Protein AF-A0A959AE15-F1 (afdb_monomer_lite)

Structure (mmCIF, N/CA/C/O backbone):
data_AF-A0A959AE15-F1
#
_entry.id   AF-A0A959AE15-F1
#
loop_
_atom_site.group_PDB
_atom_site.id
_atom_site.type_symbol
_atom_site.label_atom_id
_atom_site.label_alt_id
_atom_site.label_comp_id
_atom_site.label_asym_id
_atom_s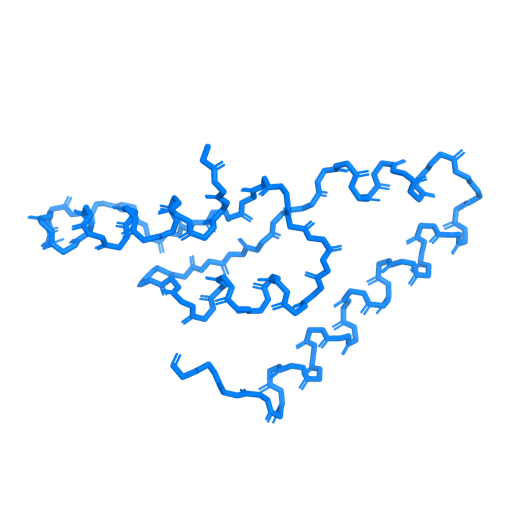ite.label_entity_id
_atom_site.label_seq_id
_atom_site.pdbx_PDB_ins_code
_atom_site.Cartn_x
_atom_site.Cartn_y
_atom_site.Cartn_z
_atom_site.occupancy
_atom_site.B_iso_or_equiv
_atom_site.auth_seq_id
_atom_site.auth_comp_id
_atom_site.auth_asym_id
_atom_site.auth_atom_id
_atom_site.pdbx_PDB_model_num
ATOM 1 N N . HIS A 1 1 ? 13.937 5.389 5.021 1.00 82.88 1 HIS A N 1
ATOM 2 C CA . HIS A 1 1 ? 13.298 5.164 3.709 1.00 82.88 1 HIS A CA 1
ATOM 3 C C . HIS A 1 1 ? 11.794 5.161 3.881 1.00 82.88 1 HIS A C 1
ATOM 5 O O . HIS A 1 1 ? 11.307 4.676 4.898 1.00 82.88 1 HIS A O 1
ATOM 11 N N . SER A 1 2 ? 11.079 5.728 2.921 1.00 95.12 2 SER A N 1
ATOM 12 C CA . SER A 1 2 ? 9.623 5.672 2.811 1.00 95.12 2 SER A CA 1
ATOM 13 C C . SER A 1 2 ? 9.172 4.383 2.117 1.00 95.12 2 SER A C 1
ATOM 15 O O . SER A 1 2 ? 9.932 3.775 1.358 1.00 95.12 2 SER A O 1
ATOM 17 N N . ALA A 1 3 ? 7.909 3.992 2.316 1.00 96.56 3 ALA A N 1
ATOM 18 C CA . ALA A 1 3 ? 7.311 2.874 1.585 1.00 96.56 3 ALA A CA 1
ATOM 19 C C . ALA A 1 3 ? 7.406 3.053 0.057 1.00 96.56 3 ALA A C 1
ATOM 21 O O . ALA A 1 3 ? 7.617 2.082 -0.669 1.00 96.56 3 ALA A O 1
ATOM 22 N N . ALA A 1 4 ? 7.307 4.291 -0.438 1.00 96.56 4 ALA A N 1
ATOM 23 C CA . ALA A 1 4 ? 7.415 4.596 -1.862 1.00 96.56 4 ALA A CA 1
ATOM 24 C C . ALA A 1 4 ? 8.830 4.358 -2.416 1.00 96.56 4 ALA A C 1
ATOM 26 O O . ALA A 1 4 ? 8.963 3.788 -3.500 1.00 96.56 4 ALA A O 1
ATOM 27 N N . GLU A 1 5 ? 9.872 4.757 -1.678 1.00 97.69 5 GLU A N 1
ATOM 28 C CA . GLU A 1 5 ? 11.270 4.482 -2.045 1.00 97.69 5 GLU A CA 1
ATOM 29 C C . GLU A 1 5 ? 11.554 2.979 -2.029 1.00 97.69 5 GLU A C 1
ATOM 31 O O . GLU A 1 5 ? 12.072 2.440 -3.004 1.00 97.69 5 GLU A O 1
ATOM 36 N N . MET A 1 6 ? 11.132 2.281 -0.970 1.00 97.69 6 MET A N 1
ATOM 37 C CA . MET A 1 6 ? 11.320 0.833 -0.858 1.00 97.69 6 MET A CA 1
ATOM 38 C C . MET A 1 6 ? 10.590 0.055 -1.955 1.00 97.69 6 MET A C 1
ATOM 40 O O . MET A 1 6 ? 11.117 -0.936 -2.451 1.00 97.69 6 MET A O 1
ATOM 44 N N . THR A 1 7 ? 9.405 0.512 -2.370 1.00 97.69 7 THR A N 1
ATOM 45 C CA . THR A 1 7 ? 8.677 -0.083 -3.504 1.00 97.69 7 THR A CA 1
ATOM 46 C C . THR A 1 7 ? 9.457 0.100 -4.806 1.00 97.69 7 THR A C 1
ATOM 48 O O . THR A 1 7 ? 9.545 -0.828 -5.603 1.00 97.69 7 THR A O 1
ATOM 51 N N . GLY A 1 8 ? 10.082 1.265 -5.008 1.00 97.81 8 GLY A N 1
ATOM 52 C CA . GLY A 1 8 ? 10.966 1.493 -6.153 1.00 97.81 8 GLY A CA 1
ATOM 53 C C . GLY A 1 8 ? 12.172 0.550 -6.160 1.00 97.81 8 GLY A C 1
ATOM 54 O O . GLY A 1 8 ? 12.483 -0.040 -7.191 1.00 97.81 8 GLY A O 1
ATOM 55 N N . TRP A 1 9 ? 12.811 0.351 -5.008 1.00 98.00 9 TRP A N 1
ATOM 56 C CA . TRP A 1 9 ? 13.936 -0.580 -4.881 1.00 98.00 9 TRP A CA 1
ATOM 57 C C . TRP A 1 9 ? 13.536 -2.036 -5.082 1.00 98.00 9 TRP A C 1
ATOM 59 O O . TRP A 1 9 ? 14.266 -2.779 -5.729 1.00 98.00 9 TRP A O 1
ATOM 69 N N . LEU A 1 10 ? 12.369 -2.436 -4.573 1.00 97.69 10 LEU A N 1
ATOM 70 C CA . LEU A 1 10 ? 11.799 -3.753 -4.834 1.00 97.69 10 LEU A CA 1
ATOM 71 C C . LEU A 1 10 ? 11.616 -3.971 -6.339 1.00 97.69 10 LEU A C 1
ATOM 73 O O . LEU A 1 10 ? 12.065 -4.987 -6.860 1.00 97.69 10 LEU A O 1
ATOM 77 N N . ASN A 1 11 ? 11.004 -3.014 -7.039 1.00 97.75 11 ASN A N 1
ATOM 78 C CA . ASN A 1 11 ? 10.793 -3.109 -8.483 1.00 97.75 11 ASN A CA 1
ATOM 79 C C . ASN A 1 11 ? 12.125 -3.201 -9.249 1.00 97.75 11 ASN A C 1
ATOM 81 O O . ASN A 1 11 ? 12.252 -4.032 -10.144 1.00 97.75 11 ASN A O 1
ATOM 85 N N . ALA A 1 12 ? 13.133 -2.408 -8.865 1.00 98.25 12 ALA A N 1
ATOM 86 C CA . ALA A 1 12 ? 14.470 -2.480 -9.459 1.00 98.25 12 ALA A CA 1
ATOM 87 C C . ALA A 1 12 ? 15.126 -3.854 -9.230 1.00 98.25 12 ALA A C 1
ATOM 89 O O . ALA A 1 12 ? 15.579 -4.488 -10.177 1.00 98.25 12 ALA A O 1
ATOM 90 N N . ALA A 1 13 ? 15.081 -4.373 -8.000 1.00 97.50 13 ALA A N 1
ATOM 91 C CA . ALA A 1 13 ? 15.629 -5.689 -7.679 1.00 97.50 13 ALA A CA 1
ATOM 92 C C . ALA A 1 13 ? 14.928 -6.823 -8.447 1.00 97.50 13 ALA A C 1
ATOM 94 O O . ALA A 1 13 ? 15.568 -7.796 -8.845 1.00 97.50 13 ALA A O 1
ATOM 95 N N . LEU A 1 14 ? 13.616 -6.713 -8.672 1.00 97.69 14 LEU A N 1
ATOM 96 C CA . LEU A 1 14 ? 12.862 -7.673 -9.482 1.00 97.69 14 LEU A CA 1
ATOM 97 C C . LEU A 1 14 ? 13.269 -7.627 -10.952 1.00 97.69 14 LEU A C 1
ATOM 99 O O . LEU A 1 14 ? 13.389 -8.686 -11.568 1.00 97.69 14 LEU A O 1
ATOM 103 N N . ALA A 1 15 ? 13.504 -6.432 -11.497 1.00 97.31 15 ALA A N 1
ATOM 104 C CA . ALA A 1 15 ? 14.013 -6.272 -12.853 1.00 97.31 15 ALA A CA 1
ATOM 105 C C . ALA A 1 15 ? 15.402 -6.917 -13.004 1.00 97.31 15 ALA A C 1
ATOM 107 O O . ALA A 1 15 ? 15.623 -7.662 -13.958 1.00 97.31 15 ALA A O 1
ATOM 108 N N . ASP A 1 16 ? 16.289 -6.719 -12.025 1.00 97.88 16 ASP A N 1
ATOM 109 C CA . ASP A 1 16 ? 17.643 -7.288 -12.026 1.00 97.88 16 ASP A CA 1
ATOM 110 C C . ASP A 1 16 ? 17.644 -8.822 -11.884 1.00 97.88 16 ASP A C 1
ATOM 112 O O . ASP A 1 16 ? 18.410 -9.528 -12.545 1.00 97.88 16 ASP A O 1
ATOM 116 N N . LEU A 1 17 ? 16.781 -9.369 -11.020 1.00 97.12 17 LEU A N 1
ATOM 117 C CA . LEU A 1 17 ? 16.660 -10.816 -10.797 1.00 97.12 17 LEU A CA 1
ATOM 118 C C . LEU A 1 17 ? 15.945 -11.534 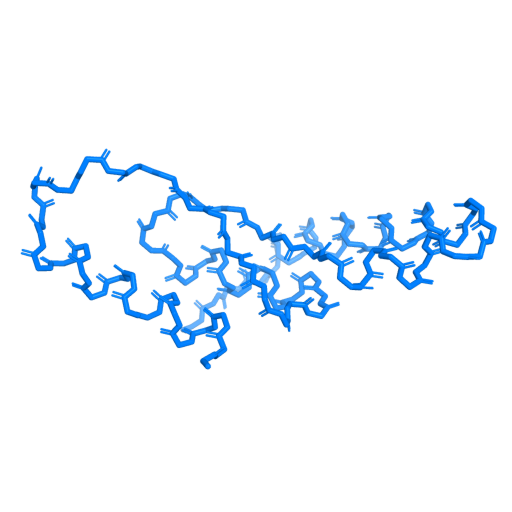-11.947 1.00 97.12 17 LEU A C 1
ATOM 120 O O . LEU A 1 17 ? 16.229 -12.710 -12.215 1.00 97.12 17 LEU A O 1
ATOM 124 N N . GLY A 1 18 ? 14.987 -10.863 -12.590 1.00 95.06 18 GLY A N 1
ATOM 125 C CA . GLY A 1 18 ? 14.160 -11.414 -13.655 1.00 95.06 18 GLY A CA 1
ATOM 126 C C . GLY A 1 18 ? 13.548 -12.772 -13.265 1.00 95.06 18 GLY A C 1
ATOM 127 O O . GLY A 1 18 ? 12.931 -12.894 -12.202 1.00 95.06 18 GLY A O 1
ATOM 128 N N . PRO A 1 19 ? 13.747 -13.839 -14.065 1.00 94.88 19 PRO A N 1
ATOM 129 C CA . PRO A 1 19 ? 13.195 -15.167 -13.776 1.00 94.88 19 PRO A CA 1
ATOM 130 C C . PRO A 1 19 ? 13.665 -15.793 -12.455 1.00 94.88 19 PRO A C 1
ATOM 132 O O . PRO A 1 19 ? 13.014 -16.708 -11.950 1.00 94.88 19 PRO A O 1
ATOM 135 N N . LYS A 1 20 ? 14.782 -15.324 -11.880 1.00 97.25 20 LYS A N 1
ATOM 136 C CA . LYS A 1 20 ? 15.307 -15.840 -10.606 1.00 97.25 20 LYS A CA 1
ATOM 137 C C . LYS A 1 20 ? 14.508 -15.344 -9.398 1.00 97.25 20 LYS A C 1
ATOM 139 O O . LYS A 1 20 ? 14.661 -15.896 -8.310 1.00 97.25 20 LYS A O 1
ATOM 144 N N . ALA A 1 21 ? 13.652 -14.332 -9.563 1.00 96.56 21 ALA A N 1
ATOM 145 C CA . ALA A 1 21 ? 12.810 -13.822 -8.489 1.00 96.56 21 ALA A CA 1
ATOM 146 C C . ALA A 1 21 ? 11.763 -14.867 -8.055 1.00 96.56 21 ALA A C 1
ATOM 148 O O . ALA A 1 21 ? 10.766 -15.133 -8.741 1.00 96.56 21 ALA A O 1
ATOM 149 N N . GLN A 1 22 ? 11.977 -15.458 -6.879 1.00 95.88 22 GLN A N 1
ATOM 150 C CA . GLN A 1 22 ? 11.076 -16.468 -6.318 1.00 95.88 22 GLN A CA 1
ATOM 151 C C . GLN A 1 22 ? 9.865 -15.856 -5.607 1.00 95.88 22 GLN A C 1
ATOM 153 O O . GLN A 1 22 ? 8.793 -16.461 -5.604 1.00 95.88 22 GLN A O 1
ATOM 158 N N . VAL A 1 23 ? 10.002 -14.653 -5.042 1.00 95.25 23 VAL A N 1
ATOM 159 C CA . VAL A 1 23 ? 8.910 -13.987 -4.325 1.00 95.25 23 VAL A CA 1
ATOM 160 C C . VAL A 1 23 ? 7.832 -13.523 -5.309 1.00 95.25 23 VAL A C 1
ATOM 162 O O . VAL A 1 23 ? 8.142 -12.994 -6.375 1.00 95.25 23 VAL A O 1
ATOM 165 N N . LYS A 1 24 ? 6.560 -13.753 -4.968 1.00 94.81 24 LYS A N 1
ATOM 166 C CA . LYS A 1 24 ? 5.408 -13.450 -5.844 1.00 94.81 24 LYS A CA 1
ATOM 167 C C . LYS A 1 24 ? 4.446 -12.415 -5.268 1.00 94.81 24 LYS A C 1
ATOM 169 O O . LYS A 1 24 ? 3.578 -11.927 -5.988 1.00 94.81 24 LYS A O 1
ATOM 174 N N . HIS A 1 25 ? 4.601 -12.094 -3.986 1.00 97.62 25 HIS A N 1
ATOM 175 C CA . HIS A 1 25 ? 3.734 -11.172 -3.270 1.00 97.62 25 HIS A CA 1
ATOM 176 C C . HIS A 1 25 ? 4.549 -10.251 -2.370 1.00 97.62 25 HIS A C 1
ATOM 178 O O . HIS A 1 25 ? 5.617 -10.640 -1.895 1.00 97.62 25 HIS A O 1
ATOM 184 N N . ALA A 1 26 ? 4.017 -9.061 -2.111 1.00 97.56 26 ALA A N 1
ATOM 185 C CA . ALA A 1 26 ? 4.613 -8.094 -1.201 1.00 97.56 26 ALA A CA 1
ATOM 186 C C . ALA A 1 26 ? 3.578 -7.534 -0.217 1.00 97.56 26 ALA A C 1
ATOM 188 O O . ALA A 1 26 ? 2.417 -7.310 -0.562 1.00 97.56 26 ALA A O 1
ATOM 189 N N . ILE A 1 27 ? 4.022 -7.270 1.010 1.00 97.88 27 ILE A N 1
ATOM 190 C CA . ILE A 1 27 ? 3.294 -6.437 1.968 1.00 97.88 27 ILE A CA 1
ATOM 191 C C . ILE A 1 27 ? 4.041 -5.110 2.031 1.00 97.88 27 ILE A C 1
ATOM 193 O O . ILE A 1 27 ? 5.174 -5.056 2.509 1.00 97.88 27 ILE A O 1
ATOM 197 N N . ILE A 1 28 ? 3.421 -4.044 1.537 1.00 98.00 28 ILE A N 1
ATOM 198 C CA . ILE A 1 28 ? 4.011 -2.707 1.534 1.00 98.00 28 ILE A CA 1
ATOM 199 C C . ILE A 1 28 ? 3.533 -1.980 2.785 1.00 98.00 28 ILE A C 1
ATOM 201 O O . ILE A 1 28 ? 2.343 -1.752 2.982 1.00 98.00 28 ILE A O 1
ATOM 205 N N . SER A 1 29 ? 4.457 -1.631 3.669 1.00 96.19 29 SER A N 1
ATOM 206 C CA . SER A 1 29 ? 4.134 -1.003 4.949 1.00 96.19 29 SER A CA 1
ATOM 207 C C . SER A 1 29 ? 5.152 0.080 5.299 1.00 96.19 29 SER A C 1
ATOM 209 O O . SER A 1 29 ? 6.153 0.245 4.605 1.00 96.19 29 SER A O 1
ATOM 211 N N . GLY A 1 30 ? 4.887 0.813 6.383 1.00 94.94 30 GLY A N 1
ATOM 212 C CA . GLY A 1 30 ? 5.774 1.857 6.895 1.00 94.94 30 GLY A CA 1
ATOM 213 C C . GLY A 1 30 ? 5.356 3.250 6.430 1.00 94.94 30 GLY A C 1
ATOM 214 O O . GLY A 1 30 ? 5.605 3.649 5.298 1.00 94.94 30 GLY A O 1
ATOM 215 N N . GLY A 1 31 ? 4.711 4.005 7.324 1.00 94.69 31 GLY A N 1
ATOM 216 C CA . GLY A 1 31 ? 4.281 5.378 7.041 1.00 94.69 31 GLY A CA 1
ATOM 217 C C . GLY A 1 31 ? 3.112 5.513 6.055 1.00 94.69 31 GLY A C 1
ATOM 218 O O . GLY A 1 31 ? 2.879 6.612 5.571 1.00 94.69 31 GLY A O 1
ATOM 219 N N . VAL A 1 32 ? 2.376 4.433 5.760 1.00 96.62 32 VAL A N 1
ATOM 220 C CA . VAL A 1 32 ? 1.149 4.479 4.942 1.00 96.62 32 VAL A CA 1
ATOM 221 C C . VAL A 1 32 ? 0.028 5.126 5.757 1.00 96.62 32 VAL A C 1
ATOM 223 O O . VAL A 1 32 ? -0.350 4.595 6.807 1.00 96.62 32 VAL A O 1
ATOM 226 N N . ARG A 1 33 ? -0.490 6.277 5.315 1.00 94.75 33 ARG A N 1
ATOM 227 C CA . ARG A 1 33 ? -1.424 7.095 6.115 1.00 94.75 33 ARG A CA 1
ATOM 228 C C . ARG A 1 33 ? -2.884 6.754 5.854 1.00 94.75 33 ARG A C 1
ATOM 230 O O . ARG A 1 33 ? -3.680 6.705 6.792 1.00 94.75 33 ARG A O 1
ATOM 237 N N . ASP A 1 34 ? -3.222 6.472 4.603 1.00 96.19 34 ASP A N 1
ATOM 238 C CA . ASP A 1 34 ? -4.591 6.217 4.173 1.00 96.19 34 ASP A CA 1
ATOM 239 C C . ASP A 1 34 ? -4.668 5.278 2.958 1.00 96.19 34 ASP A C 1
ATOM 241 O O . ASP A 1 34 ? -3.666 4.737 2.475 1.00 96.19 34 ASP A O 1
ATOM 245 N N . PHE A 1 3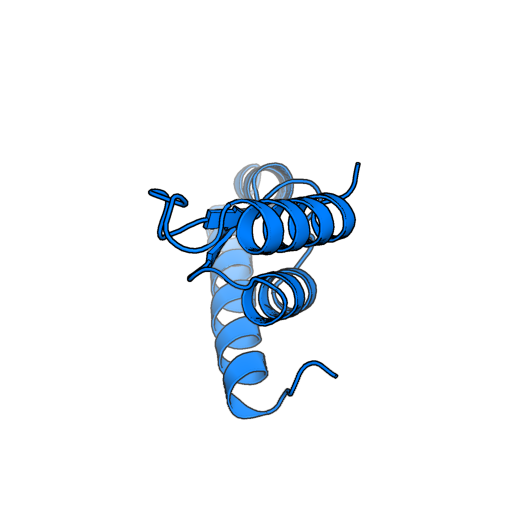5 ? -5.892 5.081 2.471 1.00 97.38 35 PHE A N 1
ATOM 246 C CA . PHE A 1 35 ? -6.193 4.217 1.341 1.00 97.38 35 PHE A CA 1
ATOM 247 C C . PHE A 1 35 ? -5.669 4.762 0.008 1.00 97.38 35 PHE A C 1
ATOM 249 O O . PHE A 1 35 ? -5.500 3.971 -0.916 1.00 97.38 35 PHE A O 1
ATOM 256 N N . LEU A 1 36 ? -5.405 6.068 -0.129 1.00 97.69 36 LEU A N 1
ATOM 257 C CA . LEU A 1 36 ? -4.835 6.641 -1.353 1.00 97.69 36 LEU A CA 1
ATOM 258 C C . LEU A 1 36 ? -3.344 6.335 -1.432 1.00 97.69 36 LEU A C 1
ATOM 260 O O . LEU A 1 36 ? -2.880 5.869 -2.475 1.00 97.69 36 LEU A O 1
ATOM 264 N N . ASP A 1 37 ? -2.619 6.520 -0.325 1.00 97.19 37 ASP A N 1
ATOM 265 C CA . ASP A 1 37 ? -1.232 6.061 -0.203 1.00 97.19 37 ASP A CA 1
ATOM 266 C C . ASP A 1 37 ? -1.167 4.547 -0.479 1.00 97.19 37 ASP A C 1
ATOM 268 O O . ASP A 1 37 ? -0.364 4.081 -1.291 1.00 97.19 37 ASP A O 1
ATOM 272 N N . GLY A 1 38 ? -2.057 3.775 0.156 1.00 97.50 38 GLY A N 1
ATOM 273 C CA . GLY A 1 38 ? -2.153 2.328 -0.021 1.00 97.50 38 GLY A CA 1
ATOM 274 C C . GLY A 1 38 ? -2.434 1.912 -1.468 1.00 97.50 38 GLY A C 1
ATOM 275 O O . GLY A 1 38 ? -1.743 1.046 -2.010 1.00 97.50 38 GLY A O 1
ATOM 276 N N . TYR A 1 39 ? -3.400 2.561 -2.121 1.00 98.31 39 TYR A N 1
ATOM 277 C CA . TYR A 1 39 ? -3.727 2.338 -3.528 1.00 98.31 39 TYR A CA 1
ATOM 278 C C . TYR A 1 39 ? -2.536 2.647 -4.434 1.00 98.31 39 TYR A C 1
ATOM 280 O O . TYR A 1 39 ? -2.156 1.810 -5.254 1.00 98.31 39 TYR A O 1
ATOM 288 N N . TYR A 1 40 ? -1.909 3.813 -4.260 1.00 98.12 40 TYR A N 1
ATOM 289 C CA . TYR A 1 40 ? -0.742 4.215 -5.041 1.00 98.12 40 TYR A CA 1
ATOM 290 C C . TYR A 1 40 ? 0.378 3.173 -4.952 1.00 98.12 40 TYR A C 1
ATOM 292 O O . TYR A 1 40 ? 0.910 2.750 -5.978 1.00 98.12 40 TYR A O 1
ATOM 300 N N . LEU A 1 41 ? 0.696 2.714 -3.740 1.00 98.12 41 LEU A N 1
ATOM 301 C CA . LEU A 1 41 ? 1.759 1.740 -3.501 1.00 98.12 41 LEU A CA 1
ATOM 302 C C . LEU A 1 41 ? 1.449 0.370 -4.111 1.00 98.12 41 LEU A C 1
ATOM 304 O O . LEU A 1 41 ? 2.318 -0.201 -4.769 1.00 98.12 41 LEU A O 1
ATOM 308 N N . ILE A 1 42 ? 0.217 -0.132 -3.957 1.00 98.00 42 ILE A N 1
ATOM 309 C CA . ILE A 1 42 ? -0.192 -1.397 -4.587 1.00 98.00 42 ILE A CA 1
ATOM 310 C C . ILE A 1 42 ? -0.074 -1.291 -6.108 1.00 98.00 42 ILE A C 1
ATOM 312 O O . ILE A 1 42 ? 0.487 -2.178 -6.743 1.00 98.00 42 ILE A O 1
ATOM 316 N N . ARG A 1 43 ? -0.588 -0.208 -6.701 1.00 97.75 43 ARG A N 1
ATOM 317 C CA . ARG A 1 43 ? -0.593 -0.030 -8.159 1.00 97.75 43 ARG A CA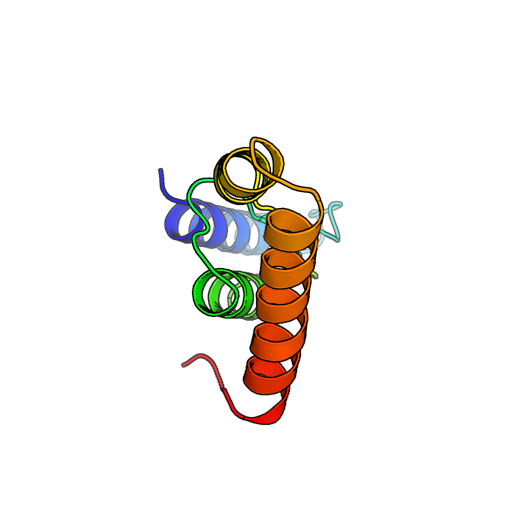 1
ATOM 318 C C . ARG A 1 43 ? 0.788 0.236 -8.748 1.00 97.75 43 ARG A C 1
ATOM 320 O O . ARG A 1 43 ? 0.968 -0.015 -9.934 1.00 97.75 43 ARG A O 1
ATOM 327 N N . LYS A 1 44 ? 1.724 0.749 -7.949 1.00 97.12 44 LYS A N 1
ATOM 328 C CA . LYS A 1 44 ? 3.119 0.972 -8.342 1.00 97.12 44 LYS A CA 1
ATOM 329 C C . LYS A 1 44 ? 3.973 -0.296 -8.257 1.00 97.12 44 LYS A C 1
ATOM 331 O O . LYS A 1 44 ? 5.039 -0.339 -8.861 1.00 97.12 44 LYS A O 1
ATOM 336 N N . SER A 1 45 ? 3.569 -1.297 -7.479 1.00 97.50 45 SER A N 1
ATOM 337 C CA . SER A 1 45 ? 4.361 -2.515 -7.311 1.00 97.50 45 SER A CA 1
ATOM 338 C C . SER A 1 45 ? 4.303 -3.402 -8.555 1.00 97.50 45 SER A C 1
ATOM 340 O O . SER A 1 45 ? 3.226 -3.651 -9.090 1.00 97.50 45 SER A O 1
ATOM 342 N N . GLU A 1 46 ? 5.456 -3.932 -8.968 1.00 96.81 46 GLU A N 1
ATOM 343 C CA . GLU A 1 46 ? 5.539 -4.969 -10.012 1.00 96.81 46 GLU A CA 1
ATOM 344 C C . GLU A 1 46 ? 5.052 -6.343 -9.510 1.00 96.81 46 GLU A C 1
ATOM 346 O O . GLU A 1 46 ? 4.768 -7.249 -10.294 1.00 96.81 46 GLU A O 1
ATOM 351 N N . LEU A 1 47 ? 4.937 -6.522 -8.188 1.00 96.50 47 LEU A N 1
ATOM 352 C CA . LEU A 1 47 ? 4.353 -7.714 -7.578 1.00 96.50 47 LEU A CA 1
ATOM 353 C C . LEU A 1 47 ? 2.913 -7.471 -7.164 1.00 96.50 47 LEU A C 1
ATOM 355 O O . LEU A 1 47 ? 2.489 -6.362 -6.848 1.00 96.50 47 LEU A O 1
ATOM 359 N N . ARG A 1 48 ? 2.172 -8.571 -7.038 1.00 96.94 48 ARG A N 1
ATOM 360 C CA . ARG A 1 48 ? 0.886 -8.552 -6.345 1.00 96.94 48 ARG A CA 1
ATOM 361 C C . ARG A 1 48 ? 1.120 -8.116 -4.901 1.00 96.94 48 ARG A C 1
ATOM 363 O O . ARG A 1 48 ? 1.780 -8.822 -4.139 1.00 96.94 48 ARG A O 1
ATOM 370 N N . ALA A 1 49 ? 0.574 -6.968 -4.526 1.00 97.81 49 ALA A N 1
ATOM 371 C CA . ALA A 1 49 ? 0.834 -6.371 -3.228 1.00 97.81 49 ALA A CA 1
ATOM 372 C C . ALA A 1 49 ? -0.443 -6.069 -2.445 1.00 97.81 49 ALA A C 1
ATOM 374 O O . ALA A 1 49 ? -1.514 -5.844 -3.010 1.00 97.81 49 ALA A O 1
ATOM 375 N N . VAL A 1 50 ? -0.289 -6.027 -1.126 1.00 97.69 50 VAL A N 1
ATOM 376 C CA . VAL A 1 50 ? -1.237 -5.424 -0.182 1.00 97.69 50 VAL A CA 1
ATOM 377 C C . VAL A 1 50 ? -0.509 -4.344 0.612 1.00 97.69 50 VAL A C 1
ATOM 379 O O . VAL A 1 50 ? 0.714 -4.416 0.752 1.00 97.69 50 VAL A O 1
ATOM 382 N N . TYR A 1 51 ? -1.230 -3.353 1.144 1.00 97.06 51 TYR A N 1
ATOM 383 C CA . TYR A 1 51 ? -0.638 -2.370 2.052 1.00 97.06 51 TYR A CA 1
ATOM 384 C C . TYR A 1 51 ? -0.979 -2.675 3.513 1.00 97.06 51 TYR A C 1
ATOM 386 O O . TYR A 1 51 ? -2.042 -3.215 3.816 1.00 97.06 51 TYR A O 1
ATOM 394 N N . GLY A 1 52 ? -0.064 -2.334 4.418 1.00 96.12 52 GLY A N 1
ATOM 395 C CA . GLY A 1 52 ? -0.223 -2.519 5.857 1.00 96.12 52 GLY A CA 1
ATOM 396 C C . GLY A 1 52 ? -0.085 -1.209 6.627 1.00 96.12 52 GLY A C 1
ATOM 397 O O . GLY A 1 52 ? 0.815 -0.409 6.357 1.00 96.12 52 GLY A O 1
ATOM 398 N N . GLN A 1 53 ? -0.944 -1.018 7.630 1.00 96.44 53 GLN A N 1
ATOM 399 C CA . GLN A 1 53 ? -0.923 0.134 8.531 1.00 96.44 53 GLN A CA 1
ATOM 400 C C . GLN A 1 53 ? -0.876 -0.336 9.987 1.00 96.44 53 GLN A C 1
ATOM 402 O O . GLN A 1 53 ? -1.833 -0.919 10.483 1.00 96.44 53 GLN A O 1
ATOM 407 N N . ALA A 1 54 ? 0.232 -0.062 10.680 1.00 94.81 54 ALA A N 1
ATOM 408 C CA . ALA A 1 54 ? 0.383 -0.404 12.095 1.00 94.81 54 ALA A CA 1
ATOM 409 C C . ALA A 1 54 ? -0.060 0.752 13.003 1.00 94.81 54 ALA A C 1
ATOM 411 O O . ALA A 1 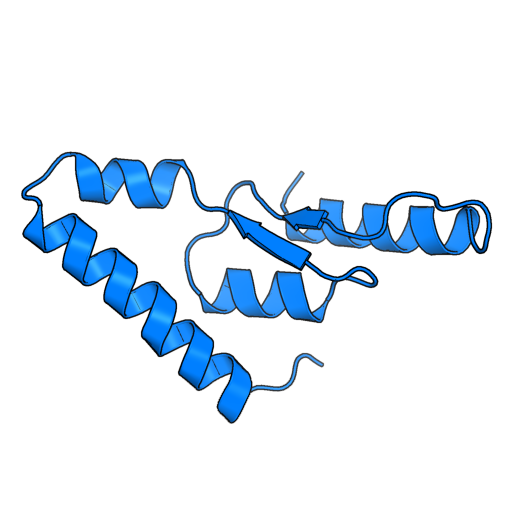54 ? -1.117 0.691 13.627 1.00 94.81 54 ALA A O 1
ATOM 412 N N . SER A 1 55 ? 0.717 1.839 13.043 1.00 93.69 55 SER A N 1
ATOM 413 C CA . SER A 1 55 ? 0.454 2.985 13.925 1.00 93.69 55 SER A CA 1
ATOM 414 C C . SER A 1 55 ? -0.903 3.647 13.671 1.00 93.69 55 SER A C 1
ATOM 416 O O . SER A 1 55 ? -1.558 4.036 14.632 1.00 93.69 55 SER A O 1
ATOM 418 N N . GLY A 1 56 ? -1.351 3.714 12.410 1.00 92.06 56 GLY A N 1
ATOM 419 C CA . GLY A 1 56 ? -2.675 4.237 12.054 1.00 92.06 56 GLY A CA 1
ATOM 420 C C . GLY A 1 56 ? -3.808 3.445 12.711 1.00 92.06 56 GLY A C 1
ATOM 421 O O . GLY A 1 56 ? -4.641 4.018 13.406 1.00 92.06 56 GLY A O 1
ATOM 422 N N . PHE A 1 57 ? -3.789 2.113 12.596 1.00 94.81 57 PHE A N 1
ATOM 423 C CA . PHE A 1 57 ? -4.775 1.256 13.261 1.00 94.81 57 PHE A CA 1
ATOM 424 C C . PHE A 1 57 ? -4.671 1.354 14.783 1.00 94.81 57 PHE A C 1
ATOM 426 O O . PHE A 1 57 ? -5.690 1.496 15.456 1.00 94.81 57 PHE A O 1
ATOM 433 N N . LEU A 1 58 ? -3.450 1.330 15.330 1.00 95.75 58 LEU A N 1
ATOM 434 C CA . LEU A 1 58 ? -3.235 1.421 16.773 1.00 95.75 58 LEU A CA 1
ATOM 435 C C . LEU A 1 58 ? -3.791 2.729 17.353 1.00 95.75 58 LEU A C 1
ATOM 437 O O . LEU A 1 58 ? -4.380 2.707 18.428 1.00 95.75 58 LEU A O 1
ATOM 441 N N . GLN A 1 59 ? -3.652 3.857 16.654 1.00 94.62 59 GLN A N 1
ATOM 442 C CA . GLN A 1 59 ? -4.193 5.141 17.102 1.00 94.62 59 GLN A CA 1
ATOM 443 C C . GLN A 1 59 ? -5.715 5.089 17.289 1.00 94.62 59 GLN A C 1
ATOM 445 O O . GLN A 1 59 ? -6.214 5.553 18.312 1.00 94.62 59 GLN A O 1
ATOM 450 N N . HIS A 1 60 ? -6.442 4.494 16.340 1.00 94.44 60 HIS A N 1
ATOM 451 C CA . HIS A 1 60 ? -7.901 4.374 16.413 1.00 94.44 60 HIS A CA 1
ATOM 452 C C . HIS A 1 60 ? -8.366 3.254 17.354 1.00 94.44 60 HIS A C 1
ATOM 454 O O . HIS A 1 60 ? -9.419 3.377 17.971 1.00 94.44 60 HIS A O 1
ATOM 460 N N . ALA A 1 61 ? -7.563 2.200 17.521 1.00 95.62 61 ALA A N 1
ATOM 461 C CA . ALA A 1 61 ? -7.838 1.094 18.438 1.00 95.62 61 ALA A CA 1
ATOM 462 C C . ALA A 1 61 ? -7.692 1.460 19.925 1.00 95.62 61 ALA A C 1
ATOM 464 O O . ALA A 1 61 ? -8.162 0.718 20.779 1.00 95.62 61 ALA A O 1
ATOM 465 N N . ARG A 1 62 ? -7.030 2.580 20.251 1.00 95.19 62 ARG A N 1
ATOM 466 C CA . ARG A 1 62 ? -6.885 3.063 21.638 1.00 95.19 62 ARG A CA 1
ATOM 467 C C . ARG A 1 62 ? -8.144 3.735 22.192 1.00 95.19 62 ARG A C 1
ATOM 469 O O . ARG A 1 62 ? -8.195 3.978 23.393 1.00 95.19 62 ARG A O 1
ATOM 476 N N . GLY A 1 63 ? -9.091 4.093 21.327 1.00 90.81 63 GLY A N 1
ATOM 477 C CA . GLY A 1 63 ? -10.390 4.630 21.723 1.00 90.81 63 GLY A CA 1
ATOM 478 C C . GLY A 1 63 ? -11.457 3.540 21.800 1.00 90.81 63 GLY A C 1
ATOM 479 O O . GLY A 1 63 ? -11.160 2.360 21.959 1.00 90.81 63 GLY A O 1
ATOM 480 N N . GLU A 1 64 ? -12.710 3.948 21.630 1.00 95.69 64 GLU A N 1
ATOM 481 C CA . GLU A 1 64 ? -13.835 3.019 21.544 1.00 95.69 64 GLU A CA 1
ATOM 482 C C . GLU A 1 64 ? -13.771 2.161 20.274 1.00 95.69 64 GLU A C 1
ATOM 484 O O . GLU A 1 64 ? -13.322 2.616 19.216 1.00 95.69 64 GLU A O 1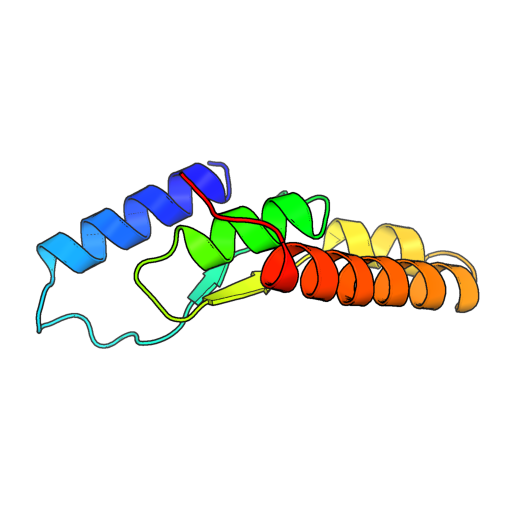
ATOM 489 N N . TYR A 1 65 ? -14.306 0.939 20.345 1.00 95.81 65 TYR A N 1
ATOM 490 C CA . TYR A 1 65 ? -14.364 0.014 19.203 1.00 95.81 65 TYR A CA 1
ATOM 491 C C . TYR A 1 65 ? -14.978 0.658 17.949 1.00 95.81 65 TYR A C 1
ATOM 493 O O . TYR A 1 65 ? -14.516 0.428 16.830 1.00 95.81 65 TYR A O 1
ATOM 501 N N . GLU A 1 66 ? -15.978 1.519 18.134 1.00 97.25 66 GLU A N 1
ATOM 502 C CA . GLU A 1 66 ? -16.628 2.256 17.050 1.00 97.25 66 GLU A CA 1
ATOM 503 C C . GLU A 1 66 ? -15.676 3.170 16.270 1.00 97.25 66 GLU A C 1
ATOM 505 O O . GLU A 1 66 ? -15.812 3.306 15.050 1.00 97.25 66 GLU A O 1
ATOM 510 N N . ALA A 1 67 ? -14.668 3.747 16.930 1.00 96.69 67 ALA A N 1
ATOM 511 C CA . ALA A 1 67 ? -13.657 4.561 16.264 1.00 96.69 67 ALA A CA 1
ATOM 512 C C . ALA A 1 67 ? -12.789 3.704 15.330 1.00 96.69 67 ALA A C 1
ATOM 514 O O . ALA A 1 67 ? -12.581 4.067 14.169 1.00 96.69 67 ALA A O 1
ATOM 515 N N . LEU A 1 68 ? -12.343 2.534 15.801 1.00 97.25 68 LEU A N 1
ATOM 516 C CA . LEU A 1 68 ? -11.601 1.580 14.977 1.00 97.25 68 LEU A CA 1
ATOM 517 C C . LEU A 1 68 ? -12.459 1.055 13.821 1.00 97.25 68 LEU A C 1
ATOM 519 O O . LEU A 1 68 ? -12.000 1.024 12.680 1.00 97.25 68 LEU A O 1
ATOM 523 N N . ARG A 1 69 ? -13.715 0.685 14.092 1.00 98.12 69 ARG A N 1
ATOM 524 C CA . ARG A 1 69 ? -14.651 0.196 13.071 1.00 98.12 69 ARG A CA 1
ATOM 525 C C . ARG A 1 69 ? -14.867 1.233 11.972 1.00 98.12 69 ARG A C 1
ATOM 527 O O . ARG A 1 69 ? -14.775 0.896 10.793 1.00 98.12 69 ARG A O 1
ATOM 534 N N . THR A 1 70 ? -15.098 2.487 12.352 1.00 97.62 70 THR A N 1
ATOM 535 C CA . THR A 1 70 ? -15.274 3.601 11.409 1.00 97.62 70 THR A CA 1
ATOM 536 C C . THR A 1 70 ? -14.020 3.813 10.566 1.00 97.62 70 THR A C 1
ATOM 538 O O . THR A 1 70 ? -14.116 3.951 9.347 1.00 97.62 70 THR A O 1
ATOM 541 N N . TYR A 1 71 ? -12.839 3.768 11.187 1.00 97.06 71 TYR A N 1
ATOM 542 C CA . TYR A 1 71 ? -11.572 3.886 10.471 1.00 97.06 71 TYR A CA 1
ATOM 543 C C . TYR A 1 71 ? -11.377 2.762 9.445 1.00 97.06 71 TYR A C 1
ATOM 545 O O . TYR A 1 71 ? -11.074 3.038 8.285 1.00 97.06 71 TYR A O 1
ATOM 553 N N . VAL A 1 72 ? -11.626 1.504 9.827 1.00 97.38 72 VAL A N 1
ATOM 554 C CA . VAL A 1 72 ? -11.540 0.352 8.913 1.00 97.38 72 VAL A CA 1
ATOM 555 C C . VAL A 1 72 ? -12.512 0.500 7.743 1.00 97.38 72 VAL A C 1
ATOM 557 O O . VAL A 1 72 ? -12.126 0.281 6.596 1.00 97.38 72 VAL A O 1
ATOM 560 N N . GLN A 1 73 ? -13.754 0.915 8.002 1.00 98.31 73 GLN A N 1
ATOM 561 C CA . GLN A 1 73 ? -14.739 1.141 6.941 1.00 98.31 73 GLN A CA 1
ATOM 562 C C . GLN A 1 73 ? -14.302 2.246 5.973 1.00 98.31 73 GLN A C 1
ATOM 564 O O . GLN A 1 73 ? -14.442 2.079 4.762 1.00 98.31 73 GLN A O 1
ATOM 569 N N . ALA A 1 74 ? -13.720 3.337 6.478 1.00 97.62 74 ALA A N 1
ATOM 570 C CA . ALA A 1 74 ? -13.179 4.399 5.635 1.00 97.62 74 ALA A CA 1
ATOM 571 C C . ALA A 1 74 ? -12.032 3.899 4.738 1.00 97.62 74 ALA A C 1
ATOM 573 O O . ALA A 1 74 ? -12.006 4.227 3.552 1.00 97.62 74 ALA A O 1
ATOM 574 N N . GLN A 1 75 ? -11.130 3.061 5.267 1.00 97.75 75 GLN A N 1
ATOM 575 C CA . GLN A 1 75 ? -10.062 2.441 4.472 1.00 97.75 75 GLN A CA 1
ATOM 576 C C . GLN A 1 75 ? -10.631 1.548 3.358 1.00 97.75 75 GLN A C 1
ATOM 578 O O . GLN A 1 75 ? -10.232 1.684 2.203 1.00 97.75 75 GLN A O 1
ATOM 583 N N . LEU A 1 76 ? -11.593 0.676 3.680 1.00 97.94 76 LEU A N 1
ATOM 584 C CA . LEU A 1 76 ? -12.205 -0.243 2.712 1.00 97.94 76 LEU A CA 1
ATOM 585 C C . LEU A 1 76 ? -12.947 0.507 1.600 1.00 97.94 76 LEU A C 1
ATOM 587 O O . LEU A 1 76 ? -12.657 0.305 0.423 1.00 97.94 76 LEU A O 1
ATOM 591 N N . ARG A 1 77 ? -13.865 1.412 1.963 1.00 98.44 77 ARG A N 1
ATOM 592 C CA . ARG A 1 77 ? -14.665 2.180 0.994 1.00 98.44 77 ARG A CA 1
ATOM 593 C C . ARG A 1 77 ? -13.811 3.104 0.139 1.00 98.44 77 ARG A C 1
ATOM 595 O O . ARG A 1 77 ? -14.037 3.214 -1.064 1.00 98.44 77 ARG A O 1
ATOM 602 N N . GLY A 1 78 ? -12.823 3.755 0.747 1.00 98.19 78 GLY A N 1
ATOM 603 C CA . GLY A 1 78 ? -11.887 4.599 0.020 1.00 98.19 78 GLY A CA 1
ATOM 604 C C . GLY A 1 78 ? -11.066 3.803 -0.992 1.00 98.19 78 GLY A C 1
ATOM 605 O O . GLY A 1 78 ? -10.895 4.243 -2.129 1.00 98.19 78 GLY A O 1
ATOM 606 N N . LEU A 1 79 ? -10.616 2.602 -0.620 1.00 98.00 79 LEU A N 1
ATOM 607 C CA . LEU A 1 79 ? -9.888 1.723 -1.528 1.00 98.00 79 LEU A CA 1
ATOM 608 C C . LEU A 1 79 ? -10.779 1.216 -2.673 1.00 98.00 79 LEU A C 1
ATOM 610 O O . LEU A 1 79 ? -10.349 1.256 -3.824 1.00 98.00 79 LEU A O 1
ATOM 614 N N . GLU A 1 80 ? -12.018 0.797 -2.390 1.00 98.31 80 GLU A N 1
ATOM 615 C CA . GLU A 1 80 ? -13.015 0.428 -3.414 1.00 98.31 80 GLU A CA 1
ATOM 616 C C . GLU A 1 80 ? -13.206 1.559 -4.437 1.00 98.31 80 GLU A C 1
ATOM 618 O O . GLU A 1 80 ? -13.123 1.330 -5.647 1.00 98.31 80 GLU A O 1
ATOM 623 N N . LEU A 1 81 ? -13.388 2.794 -3.956 1.00 98.19 81 LEU A N 1
ATOM 624 C CA . LEU A 1 81 ? -13.515 3.983 -4.798 1.00 98.19 81 LEU A CA 1
ATOM 625 C C . LEU A 1 81 ? -12.247 4.224 -5.631 1.00 98.19 81 LEU A C 1
ATOM 627 O O . LEU A 1 81 ? -12.328 4.491 -6.830 1.00 98.19 81 LEU A O 1
ATOM 631 N N . ALA A 1 82 ? -11.069 4.103 -5.016 1.00 98.12 82 ALA A N 1
ATOM 632 C CA . ALA A 1 82 ? -9.796 4.286 -5.701 1.00 98.12 82 ALA A CA 1
ATOM 633 C C . ALA A 1 82 ? -9.619 3.283 -6.851 1.00 98.12 82 ALA A C 1
ATOM 635 O O . ALA A 1 82 ? -9.235 3.676 -7.952 1.00 98.12 82 ALA A O 1
ATOM 636 N N . TYR A 1 83 ? -9.969 2.012 -6.640 1.00 97.88 83 TYR A N 1
ATOM 637 C CA . TYR A 1 83 ? -9.949 1.001 -7.699 1.00 97.88 83 TYR A CA 1
ATOM 638 C C . TYR A 1 83 ? -10.958 1.273 -8.815 1.00 97.88 83 TYR A C 1
ATOM 640 O O . TYR A 1 83 ? -10.655 0.998 -9.976 1.00 97.88 83 TYR A O 1
ATOM 648 N N . ALA A 1 84 ? -12.138 1.796 -8.481 1.00 98.12 84 ALA A N 1
ATOM 649 C CA . ALA A 1 84 ? -13.179 2.076 -9.462 1.00 98.12 84 ALA A CA 1
ATOM 650 C C . ALA A 1 84 ? -12.851 3.286 -10.355 1.00 98.12 84 ALA A C 1
ATOM 652 O O . ALA A 1 84 ? -13.198 3.279 -11.535 1.00 98.12 84 ALA A O 1
ATOM 653 N N . PHE A 1 85 ? -12.185 4.312 -9.814 1.00 97.69 85 PHE A N 1
ATOM 654 C CA . PHE A 1 85 ? -12.094 5.618 -10.481 1.00 97.69 85 PHE A CA 1
ATOM 655 C C . PHE A 1 85 ? -10.678 6.134 -10.738 1.00 97.69 85 PHE A C 1
ATOM 657 O O . PHE A 1 85 ? -10.501 7.003 -11.592 1.00 97.69 85 PHE A O 1
ATOM 664 N N . LEU A 1 86 ? -9.659 5.648 -10.025 1.00 97.25 86 LEU A N 1
ATOM 665 C CA . LEU A 1 86 ? -8.307 6.194 -10.132 1.00 97.25 86 LEU A CA 1
ATOM 666 C C . LEU A 1 86 ? -7.414 5.332 -11.018 1.00 97.25 86 LEU A C 1
ATOM 668 O O . LEU A 1 86 ? -7.471 4.105 -11.009 1.00 97.25 86 LEU A O 1
ATOM 672 N N . LYS A 1 87 ? -6.493 5.986 -11.723 1.00 95.25 87 LYS A N 1
ATOM 673 C CA . LYS A 1 87 ? -5.389 5.338 -12.432 1.00 95.25 87 LYS A CA 1
ATOM 674 C C . LYS A 1 87 ? -4.090 6.013 -12.021 1.00 95.25 87 LYS A C 1
ATOM 676 O O . LYS A 1 87 ? -3.956 7.226 -12.169 1.00 95.25 87 LYS A O 1
ATOM 681 N N . VAL A 1 88 ? -3.150 5.228 -11.501 1.00 91.94 88 VAL A N 1
ATOM 682 C CA . VAL A 1 88 ? -1.796 5.720 -11.223 1.00 91.94 88 VAL A CA 1
ATOM 683 C C . VAL A 1 88 ? -1.109 6.021 -12.555 1.00 91.94 88 VAL A C 1
ATOM 685 O O . VAL A 1 88 ? -1.215 5.227 -13.493 1.00 91.94 88 VAL A O 1
ATOM 688 N N . LYS A 1 89 ? -0.495 7.202 -12.642 1.00 76.62 89 LYS A N 1
ATOM 689 C CA . LYS A 1 89 ? 0.311 7.645 -13.782 1.00 76.62 89 LYS A CA 1
ATOM 690 C C . LYS A 1 89 ? 1.779 7.340 -13.544 1.00 76.62 89 LYS A C 1
ATOM 692 O O . LYS A 1 89 ? 2.198 7.421 -12.367 1.00 76.62 89 LYS A O 1
#

Radius of gyration: 14.76 Å; chains: 1; bounding box: 34×24×36 Å

Secondary structure (DSSP, 8-state):
--HHHHHHHHHHHHHHHGGG----EEEEESS--SHHHHHHHHHH-SSEEEEE-SHHHHHHHTS-HHHHHHHHHHHHHHHHHHHHH----

pLDDT: mean 96.36, std 2.97, range [76.62, 98.44]

Sequence (89 aa):
HSAAEMTGWLNAALADLGPKAQVKHAIISGGVRDFLDGYYLIRKSELRAVYGQASGFLQHARGEYEALRTYVQAQLRGLELAYAFLKVK

Foldseek 3Di:
DALVVVLVVQQVVCVVCPPVDPDAEEEREDPQQALVSQLLSCQSHPHRYGYDDDVNLVVQVVDDPVSSVVRVVRRVVVNVVCVVDPDHD